Protein AF-A0A6B0XUI5-F1 (afdb_monomer)

Mean predicted aligned error: 8.67 Å

Structure (mmCIF, N/CA/C/O backbone):
data_AF-A0A6B0XUI5-F1
#
_entry.id   AF-A0A6B0XUI5-F1
#
loop_
_atom_site.group_PDB
_atom_site.id
_atom_site.type_symbol
_atom_site.label_atom_id
_atom_site.label_alt_id
_atom_site.label_comp_id
_atom_site.label_asym_id
_atom_site.label_entity_id
_atom_site.label_seq_id
_atom_site.pdbx_PDB_ins_code
_atom_site.Cartn_x
_atom_site.Cartn_y
_atom_site.Cartn_z
_atom_site.occupancy
_atom_site.B_iso_or_equiv
_atom_site.auth_seq_id
_atom_site.auth_comp_id
_atom_site.auth_asym_id
_atom_site.auth_atom_id
_atom_site.pdbx_PDB_model_num
ATOM 1 N N . MET A 1 1 ? 8.949 -24.470 -2.940 1.00 33.03 1 MET A N 1
ATOM 2 C CA . MET A 1 1 ? 9.162 -23.758 -1.661 1.00 33.03 1 MET A CA 1
ATOM 3 C C . MET A 1 1 ? 7.82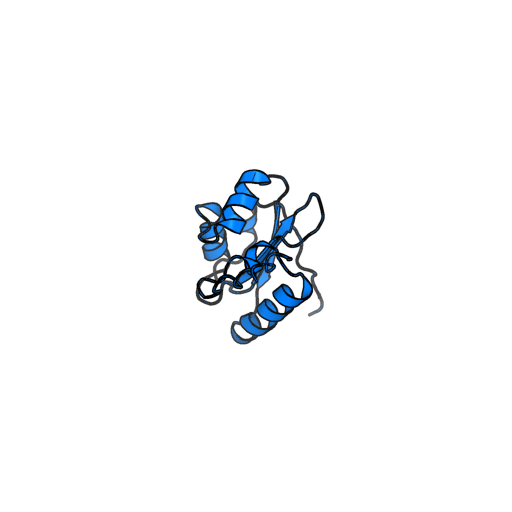5 -23.274 -1.123 1.00 33.03 1 MET A C 1
ATOM 5 O O . MET A 1 1 ? 7.120 -22.548 -1.813 1.00 33.03 1 MET A O 1
ATOM 9 N N . ASN A 1 2 ? 7.486 -23.763 0.070 1.00 36.03 2 ASN A N 1
ATOM 10 C CA . ASN A 1 2 ? 6.279 -23.485 0.844 1.00 36.03 2 ASN A CA 1
ATOM 11 C C . ASN A 1 2 ? 6.220 -22.042 1.355 1.00 36.03 2 ASN A C 1
ATOM 13 O O . ASN A 1 2 ? 7.238 -21.465 1.731 1.00 36.03 2 ASN A O 1
ATOM 17 N N . GLY A 1 3 ? 4.997 -21.523 1.461 1.00 32.19 3 GLY A N 1
ATOM 18 C CA . GLY A 1 3 ? 4.685 -20.337 2.249 1.00 32.19 3 GLY A CA 1
ATOM 19 C C . GLY A 1 3 ? 3.717 -19.407 1.540 1.00 32.19 3 GLY A C 1
ATOM 20 O O . GLY A 1 3 ? 4.130 -18.372 1.022 1.00 32.19 3 GLY A O 1
ATOM 21 N N . SER A 1 4 ? 2.422 -19.725 1.583 1.00 41.41 4 SER A N 1
ATOM 22 C CA . SER A 1 4 ? 1.379 -18.698 1.495 1.00 41.41 4 SER A CA 1
ATOM 23 C C . SER A 1 4 ? 1.533 -17.776 2.705 1.00 41.41 4 SER A C 1
ATOM 25 O O . SER A 1 4 ? 0.877 -17.946 3.728 1.00 41.41 4 SER A O 1
ATOM 27 N N . LYS A 1 5 ? 2.480 -16.839 2.624 1.00 48.62 5 LYS A N 1
ATOM 28 C CA . LYS A 1 5 ? 2.638 -15.777 3.607 1.00 48.62 5 LYS A CA 1
ATOM 29 C C . LYS A 1 5 ? 1.483 -14.822 3.368 1.00 48.62 5 LYS A C 1
ATOM 31 O O . LYS A 1 5 ? 1.506 -14.053 2.407 1.00 48.62 5 LYS A O 1
ATOM 36 N N . ASN A 1 6 ? 0.473 -14.876 4.233 1.00 54.12 6 ASN A N 1
ATOM 37 C CA . ASN A 1 6 ? -0.387 -13.715 4.396 1.00 54.12 6 ASN A CA 1
ATOM 38 C C . ASN A 1 6 ? 0.533 -12.502 4.602 1.00 54.12 6 ASN A C 1
ATOM 40 O O . ASN A 1 6 ? 1.486 -12.595 5.387 1.00 54.12 6 ASN A O 1
ATOM 44 N N . PRO A 1 7 ? 0.335 -11.413 3.848 1.00 69.56 7 PRO A N 1
ATOM 45 C CA . PRO A 1 7 ? 1.225 -10.270 3.924 1.00 69.56 7 PRO A CA 1
ATOM 46 C C . PRO A 1 7 ? 1.177 -9.723 5.357 1.00 69.56 7 PRO A C 1
ATOM 48 O O . PRO A 1 7 ? 0.113 -9.390 5.875 1.00 69.56 7 PRO A O 1
ATOM 51 N N . LYS A 1 8 ? 2.331 -9.722 6.035 1.00 86.88 8 LYS A N 1
ATOM 52 C CA . LYS A 1 8 ? 2.439 -9.318 7.440 1.00 86.88 8 LYS A CA 1
ATOM 53 C C . LYS A 1 8 ? 2.174 -7.817 7.547 1.00 86.88 8 LYS A C 1
ATOM 55 O O . LYS A 1 8 ? 2.899 -7.033 6.936 1.00 86.88 8 LYS A O 1
ATOM 60 N N . LEU A 1 9 ? 1.161 -7.443 8.326 1.00 92.50 9 LEU A N 1
ATOM 61 C CA . LEU A 1 9 ? 0.908 -6.052 8.695 1.00 92.50 9 LEU A CA 1
ATOM 62 C C . LEU A 1 9 ? 2.044 -5.536 9.583 1.00 92.50 9 LEU A C 1
ATOM 64 O O . LEU A 1 9 ? 2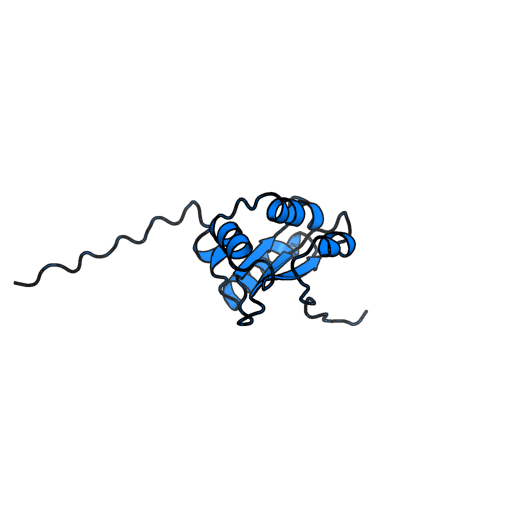.572 -6.260 10.433 1.00 92.50 9 LEU A O 1
ATOM 68 N N . MET A 1 10 ? 2.451 -4.297 9.345 1.00 94.06 10 MET A N 1
ATOM 69 C CA . MET A 1 10 ? 3.512 -3.613 10.076 1.00 94.06 10 MET A CA 1
ATOM 70 C C . MET A 1 10 ? 3.122 -2.153 10.282 1.00 94.06 10 MET A C 1
ATOM 72 O O . MET A 1 10 ? 2.539 -1.582 9.364 1.00 94.06 10 MET A O 1
ATOM 76 N N . PRO A 1 11 ? 3.513 -1.516 11.395 1.00 94.94 11 PRO A N 1
ATOM 77 C CA . PRO A 1 11 ? 3.269 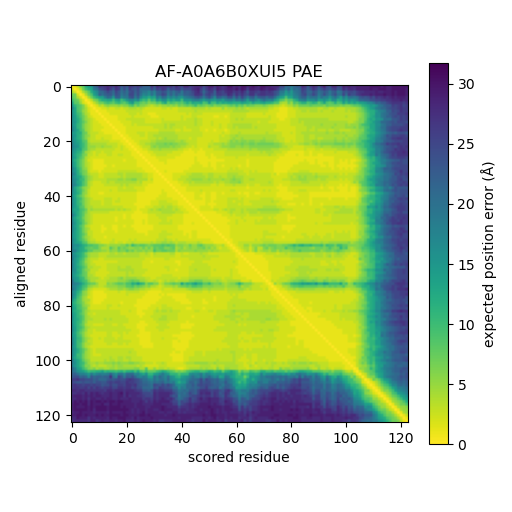-0.093 11.588 1.00 94.94 11 PRO A CA 1
ATOM 78 C C . PRO A 1 11 ? 3.841 0.742 10.445 1.00 94.94 11 PRO A C 1
ATOM 80 O O . PRO A 1 11 ? 4.985 0.520 10.023 1.00 94.94 11 PRO A O 1
ATOM 83 N N . TRP A 1 12 ? 3.065 1.716 9.970 1.00 94.50 12 TRP A N 1
ATOM 84 C CA . TRP A 1 12 ? 3.531 2.709 9.012 1.00 94.50 12 TRP A CA 1
ATOM 85 C C . TRP A 1 12 ? 4.620 3.575 9.652 1.00 94.50 12 TRP A C 1
ATOM 87 O O . TRP A 1 12 ? 4.360 4.522 10.383 1.00 94.50 12 TRP A O 1
ATOM 97 N N . SER A 1 13 ? 5.875 3.195 9.417 1.00 93.50 13 SER A N 1
ATOM 98 C CA . SER A 1 13 ? 7.057 3.796 10.034 1.00 93.50 13 SER A CA 1
ATOM 99 C C . SER A 1 13 ? 8.244 3.765 9.072 1.00 93.50 13 SER A C 1
ATOM 101 O O . SER A 1 13 ? 8.274 2.957 8.144 1.00 93.50 13 SER A O 1
ATOM 103 N N . ALA A 1 14 ? 9.275 4.575 9.319 1.00 91.88 14 ALA A N 1
ATOM 104 C CA . ALA A 1 14 ? 10.478 4.586 8.480 1.00 91.88 14 ALA A CA 1
ATOM 105 C C . ALA A 1 14 ? 11.160 3.202 8.374 1.00 91.88 14 ALA A C 1
ATOM 107 O O . ALA A 1 14 ? 11.725 2.858 7.335 1.00 91.88 14 ALA A O 1
ATOM 108 N N . ARG A 1 15 ? 11.023 2.351 9.402 1.00 92.19 15 ARG A N 1
ATOM 109 C CA . ARG A 1 15 ? 11.559 0.976 9.424 1.00 92.19 15 ARG A CA 1
ATOM 110 C C . ARG A 1 15 ? 10.988 0.077 8.324 1.00 92.19 15 ARG A C 1
ATOM 112 O O . ARG A 1 15 ? 11.567 -0.966 8.024 1.00 92.19 15 ARG A O 1
ATOM 119 N N . ILE A 1 16 ? 9.858 0.436 7.710 1.00 91.88 16 ILE A N 1
ATOM 120 C CA . ILE A 1 16 ? 9.282 -0.366 6.624 1.00 91.88 16 ILE A CA 1
ATOM 121 C C . ILE A 1 16 ? 10.191 -0.375 5.387 1.00 91.88 16 ILE A C 1
ATOM 123 O O . ILE A 1 16 ? 10.237 -1.381 4.681 1.00 91.88 16 ILE A O 1
ATOM 127 N N . PHE A 1 17 ? 10.968 0.690 5.153 1.00 92.75 17 PHE A N 1
ATOM 128 C CA . PHE A 1 17 ? 11.837 0.811 3.977 1.00 92.75 17 PHE A CA 1
ATOM 129 C C . PHE A 1 17 ? 13.015 -0.164 3.995 1.00 92.75 17 PHE A C 1
ATOM 131 O O . PHE A 1 17 ? 13.434 -0.636 2.937 1.00 92.75 17 PHE A O 1
ATOM 138 N N . GLU A 1 18 ? 13.492 -0.523 5.186 1.00 92.25 18 GLU A N 1
ATOM 139 C CA . GLU A 1 18 ? 14.553 -1.514 5.394 1.00 92.25 18 GLU A CA 1
ATOM 140 C C . GLU A 1 18 ? 14.095 -2.933 5.028 1.00 92.25 18 GLU A C 1
ATOM 142 O O . GLU A 1 18 ? 14.905 -3.782 4.667 1.00 92.25 18 GLU A O 1
ATOM 147 N N . ARG A 1 19 ? 12.782 -3.195 5.084 1.00 90.31 19 ARG A N 1
ATOM 148 C CA . ARG A 1 19 ? 12.199 -4.522 4.831 1.00 90.31 19 ARG A CA 1
ATOM 149 C C . ARG A 1 19 ? 11.829 -4.767 3.376 1.00 90.31 19 ARG A C 1
ATOM 151 O O . ARG A 1 19 ? 11.554 -5.908 3.011 1.00 90.31 19 ARG A O 1
ATOM 158 N N . ILE A 1 20 ? 11.776 -3.715 2.566 1.00 90.81 20 ILE A N 1
ATOM 159 C CA . ILE A 1 20 ? 11.404 -3.806 1.155 1.00 90.81 20 ILE A CA 1
ATOM 160 C C . ILE A 1 20 ? 12.678 -3.994 0.335 1.00 90.81 20 ILE A C 1
ATOM 162 O O . ILE A 1 20 ? 13.554 -3.123 0.402 1.00 90.81 20 ILE A O 1
ATOM 166 N N . PRO A 1 21 ? 12.796 -5.068 -0.462 1.00 90.50 21 PRO A N 1
ATOM 167 C CA . PRO A 1 21 ? 13.923 -5.218 -1.371 1.00 90.50 21 PRO A CA 1
ATOM 168 C C . PRO A 1 21 ? 13.993 -4.033 -2.352 1.00 90.50 21 PRO A C 1
ATOM 170 O O . PRO A 1 21 ? 12.958 -3.586 -2.851 1.00 90.50 21 PRO A O 1
ATOM 173 N N . PRO A 1 22 ? 15.190 -3.485 -2.627 1.00 87.75 22 PRO A N 1
ATOM 174 C CA . PRO A 1 22 ? 15.344 -2.184 -3.286 1.00 87.75 22 PRO A CA 1
ATOM 175 C C . PRO A 1 22 ? 14.755 -2.115 -4.701 1.00 87.75 22 PRO A C 1
ATOM 177 O O . PRO A 1 22 ? 14.327 -1.040 -5.110 1.00 87.75 22 PRO A O 1
ATOM 180 N N . ASN A 1 23 ? 14.689 -3.244 -5.412 1.00 93.44 23 ASN A N 1
ATOM 181 C CA . ASN A 1 23 ? 14.255 -3.317 -6.811 1.00 93.44 23 ASN A CA 1
ATOM 182 C C . ASN A 1 23 ? 12.919 -4.053 -6.997 1.00 93.44 23 ASN A C 1
ATOM 184 O O . ASN A 1 23 ? 12.503 -4.298 -8.128 1.00 93.44 23 ASN A O 1
ATOM 188 N N . ASP A 1 24 ? 12.247 -4.423 -5.906 1.00 94.38 24 ASP A N 1
ATOM 189 C CA . ASP A 1 24 ? 11.015 -5.198 -5.998 1.00 94.38 24 ASP A CA 1
ATOM 190 C C . ASP A 1 24 ? 9.841 -4.328 -6.434 1.00 94.38 24 ASP A C 1
ATOM 192 O O . ASP A 1 24 ? 9.603 -3.243 -5.906 1.00 94.38 24 ASP A O 1
ATOM 196 N N . VAL A 1 25 ? 9.058 -4.862 -7.362 1.00 97.19 25 VAL A N 1
ATOM 197 C CA . VAL A 1 25 ? 7.772 -4.325 -7.813 1.00 97.19 25 VAL A CA 1
ATOM 198 C C . VAL A 1 25 ? 6.638 -5.154 -7.224 1.00 97.19 25 VAL A C 1
ATOM 200 O O . VAL A 1 25 ? 6.815 -6.325 -6.871 1.00 97.19 25 VAL A O 1
ATOM 203 N N . GLY A 1 26 ? 5.445 -4.574 -7.113 1.00 96.75 26 GLY A N 1
ATOM 204 C CA . GLY A 1 26 ? 4.326 -5.310 -6.542 1.00 96.75 26 GLY A CA 1
ATOM 205 C C . GLY A 1 26 ? 3.148 -4.463 -6.096 1.00 96.75 26 GLY A C 1
ATOM 206 O O . GLY A 1 26 ? 2.797 -3.456 -6.712 1.00 96.75 26 GLY A O 1
ATOM 207 N N . LEU A 1 27 ? 2.511 -4.923 -5.023 1.00 97.12 27 LEU A N 1
ATOM 208 C CA . LEU A 1 27 ? 1.346 -4.297 -4.409 1.00 97.12 27 LEU A CA 1
ATOM 209 C C . LEU A 1 27 ? 1.644 -3.885 -2.977 1.00 97.12 27 LEU A C 1
ATOM 211 O O . LEU A 1 27 ? 2.456 -4.506 -2.296 1.00 97.12 27 LEU A O 1
ATOM 215 N N . TYR A 1 28 ? 0.923 -2.878 -2.510 1.00 97.00 28 TYR A N 1
ATOM 216 C CA . TYR A 1 28 ? 0.914 -2.460 -1.118 1.00 97.00 28 TYR A CA 1
ATOM 217 C C . TYR A 1 28 ? -0.507 -2.119 -0.689 1.00 97.00 28 TYR A C 1
ATOM 219 O O . TYR A 1 28 ? -1.354 -1.765 -1.513 1.00 97.00 28 TYR A O 1
ATOM 227 N N . ALA A 1 29 ? -0.771 -2.247 0.605 1.00 96.94 29 ALA A N 1
ATOM 228 C CA . ALA A 1 29 ? -2.054 -1.903 1.186 1.00 96.94 29 ALA A CA 1
ATOM 229 C C . ALA A 1 29 ? -1.874 -1.257 2.556 1.00 96.94 29 ALA A C 1
ATOM 231 O O . ALA A 1 29 ? -1.118 -1.769 3.383 1.00 96.94 29 ALA A O 1
ATOM 232 N N . PHE A 1 30 ? -2.596 -0.161 2.773 1.00 96.50 30 PHE A N 1
ATOM 233 C CA . PHE A 1 30 ? -2.712 0.524 4.054 1.00 96.50 30 PHE A CA 1
ATOM 234 C C . PHE A 1 30 ? -3.960 0.039 4.781 1.00 96.50 30 PHE A C 1
ATOM 236 O O . PHE A 1 30 ? -5.008 -0.174 4.162 1.00 96.50 30 PHE A O 1
ATOM 243 N N . TRP A 1 31 ? -3.842 -0.117 6.090 1.00 96.12 31 TRP A N 1
ATOM 244 C CA . TRP A 1 31 ? -4.860 -0.664 6.970 1.00 96.12 31 TRP A CA 1
ATOM 245 C C . TRP A 1 31 ? -5.015 0.216 8.201 1.00 96.12 31 TRP A C 1
ATOM 247 O O . TRP A 1 31 ? -4.036 0.729 8.734 1.00 96.12 31 TRP A O 1
ATOM 257 N N . SER A 1 32 ? -6.249 0.358 8.666 1.00 94.81 32 SER A N 1
ATOM 258 C CA . SER A 1 32 ? -6.538 0.902 9.984 1.00 94.81 32 SER A CA 1
ATOM 259 C C . SER A 1 32 ? -6.288 -0.181 11.022 1.00 94.81 32 SER A C 1
ATOM 261 O O . SER A 1 32 ? -6.935 -1.229 10.986 1.00 94.81 32 SER A O 1
ATOM 263 N N . ARG A 1 33 ? -5.399 0.077 11.977 1.00 92.94 33 ARG A N 1
ATOM 264 C CA . ARG A 1 33 ? -5.210 -0.796 13.135 1.00 92.94 33 ARG A CA 1
ATOM 265 C C . ARG A 1 33 ? -6.426 -0.762 14.057 1.00 92.94 33 ARG A C 1
ATOM 267 O O . ARG A 1 33 ? -6.846 -1.807 14.539 1.00 92.94 33 ARG A O 1
ATOM 274 N N . ALA A 1 34 ? -7.029 0.415 14.231 1.00 90.56 34 ALA A N 1
ATOM 275 C CA . ALA A 1 34 ? -8.169 0.623 15.121 1.00 90.56 34 ALA A CA 1
ATOM 276 C C . ALA A 1 34 ? -9.390 -0.250 14.777 1.00 90.56 34 ALA A C 1
ATOM 278 O O . ALA A 1 34 ? -10.075 -0.728 15.676 1.00 90.56 34 ALA A O 1
ATOM 279 N N . ASN A 1 35 ? -9.679 -0.466 13.488 1.00 91.06 35 ASN A N 1
ATOM 280 C CA . ASN A 1 35 ? -10.868 -1.217 13.062 1.00 91.06 35 ASN A CA 1
ATOM 281 C C . ASN A 1 35 ? -10.588 -2.366 12.077 1.00 91.06 35 ASN A C 1
ATOM 283 O O . ASN A 1 35 ? -11.526 -3.002 11.596 1.00 91.06 35 ASN A O 1
ATOM 287 N N . GLY A 1 36 ? -9.320 -2.628 11.751 1.00 91.81 36 GLY A N 1
ATOM 288 C CA . GLY A 1 36 ? -8.909 -3.717 10.866 1.00 91.81 36 GLY A CA 1
ATOM 289 C C . GLY A 1 36 ? -9.341 -3.563 9.403 1.00 91.81 36 GLY A C 1
ATOM 290 O O . GLY A 1 36 ? -9.297 -4.543 8.658 1.00 91.81 36 GLY A O 1
ATOM 291 N N . LYS A 1 37 ? -9.783 -2.378 8.959 1.00 93.38 37 LYS A N 1
ATOM 292 C CA . LYS A 1 37 ? -10.223 -2.153 7.572 1.00 93.38 37 LYS A CA 1
ATOM 293 C C . LYS A 1 37 ? -9.076 -1.729 6.665 1.00 93.38 37 LYS A C 1
ATOM 295 O O . LYS A 1 37 ? -8.206 -0.950 7.051 1.00 93.38 37 LYS A O 1
ATOM 300 N N . CYS A 1 38 ? -9.116 -2.191 5.416 1.00 94.88 38 CYS A N 1
ATOM 301 C CA . CYS A 1 38 ? -8.206 -1.716 4.381 1.00 94.88 38 CYS A CA 1
ATOM 302 C C . CYS A 1 38 ? -8.613 -0.302 3.949 1.00 94.88 38 CYS A C 1
ATOM 304 O O . CYS A 1 38 ? -9.746 -0.071 3.532 1.00 94.88 38 CYS A O 1
ATOM 306 N N . VAL A 1 39 ? -7.674 0.633 4.030 1.00 95.25 39 VAL A N 1
ATOM 307 C CA . VAL A 1 39 ? -7.868 2.047 3.691 1.00 95.25 39 VAL A CA 1
ATOM 308 C C . VAL A 1 39 ? -7.556 2.292 2.220 1.00 95.25 39 VAL A C 1
ATOM 310 O O . VAL A 1 39 ? -8.296 2.992 1.530 1.00 95.25 39 VAL A O 1
ATOM 313 N N . TYR A 1 40 ? -6.466 1.699 1.730 1.00 96.56 40 TYR A N 1
ATOM 314 C CA . TYR A 1 40 ? -5.973 1.892 0.371 1.00 96.56 40 TYR A CA 1
ATOM 315 C C . TYR A 1 40 ? -5.222 0.660 -0.120 1.00 96.56 40 TYR A C 1
ATOM 317 O O . TYR A 1 40 ? -4.461 0.060 0.632 1.00 96.56 40 TYR A O 1
ATOM 325 N N . VAL A 1 41 ? -5.376 0.338 -1.400 1.00 96.81 41 VAL A N 1
ATOM 326 C CA . VAL A 1 41 ? -4.549 -0.613 -2.144 1.00 96.81 41 VAL A CA 1
ATOM 327 C C . VAL A 1 41 ? -3.909 0.129 -3.306 1.00 96.81 41 VAL A C 1
ATOM 329 O O . VAL A 1 41 ? -4.604 0.760 -4.101 1.00 96.81 41 VAL A O 1
ATOM 332 N N . GLY A 1 42 ? -2.594 0.018 -3.439 1.00 96.00 42 GLY A N 1
ATOM 333 C CA . GLY A 1 42 ? -1.858 0.572 -4.565 1.00 96.00 42 GLY A CA 1
ATOM 334 C C . GLY A 1 42 ? -0.923 -0.446 -5.200 1.00 96.00 42 GLY A C 1
ATOM 335 O O . GLY A 1 42 ? -0.672 -1.532 -4.667 1.00 96.00 42 GLY A O 1
ATOM 336 N N . LYS A 1 43 ? -0.391 -0.065 -6.358 1.00 96.06 43 LYS A N 1
ATOM 337 C CA . LYS A 1 43 ? 0.638 -0.812 -7.076 1.00 96.06 43 LYS A CA 1
ATOM 338 C C . LYS A 1 43 ? 1.882 0.030 -7.311 1.00 96.06 43 LYS A C 1
ATOM 340 O O . LYS A 1 43 ? 1.808 1.254 -7.412 1.00 96.06 43 LYS A O 1
ATOM 345 N N . ALA A 1 44 ? 3.000 -0.666 -7.444 1.00 96.19 44 ALA A N 1
ATOM 346 C CA . ALA A 1 44 ? 4.271 -0.144 -7.915 1.00 96.19 44 ALA A CA 1
ATOM 347 C C . ALA A 1 44 ? 4.739 -1.078 -9.041 1.00 96.19 44 ALA A C 1
ATOM 349 O O . ALA A 1 44 ? 5.322 -2.124 -8.765 1.00 96.19 44 ALA A O 1
ATOM 350 N N . ALA A 1 45 ? 4.350 -0.781 -10.285 1.00 94.75 45 ALA A N 1
ATOM 351 C CA . ALA A 1 45 ? 4.651 -1.616 -11.462 1.00 94.75 45 ALA A CA 1
ATOM 352 C C . ALA A 1 45 ? 5.689 -0.964 -12.390 1.00 94.75 45 ALA A C 1
ATOM 354 O O . ALA A 1 45 ? 6.399 -1.632 -13.127 1.00 94.75 45 ALA A O 1
ATOM 355 N N . ASP A 1 46 ? 5.738 0.353 -12.329 1.00 94.94 46 ASP A N 1
ATOM 356 C CA . ASP A 1 46 ? 6.515 1.312 -13.101 1.00 94.94 46 ASP A CA 1
ATOM 357 C C . ASP A 1 46 ? 7.722 1.848 -12.311 1.00 94.94 46 ASP A C 1
ATOM 359 O O . ASP A 1 46 ? 8.583 2.524 -12.861 1.00 94.94 46 ASP A O 1
ATOM 363 N N . GLN A 1 47 ? 7.808 1.517 -11.020 1.00 95.69 47 GLN A N 1
ATOM 364 C CA . GLN A 1 47 ? 8.913 1.855 -10.123 1.00 95.69 47 GLN A CA 1
ATOM 365 C C . GLN A 1 47 ? 8.975 0.865 -8.944 1.00 95.69 47 GLN A C 1
ATOM 367 O O . GLN A 1 47 ? 7.973 0.191 -8.675 1.00 95.69 47 GLN A O 1
ATOM 372 N N . PRO A 1 48 ? 10.097 0.786 -8.201 1.00 96.56 48 PRO A N 1
ATOM 373 C CA . PRO A 1 48 ? 10.199 -0.078 -7.027 1.00 96.56 48 PRO A CA 1
ATOM 374 C C . PRO A 1 48 ? 9.205 0.284 -5.910 1.00 96.56 48 PRO A C 1
ATOM 376 O O . PRO A 1 48 ? 8.930 1.460 -5.652 1.00 96.56 48 PRO A O 1
ATOM 379 N N . LEU A 1 49 ? 8.728 -0.730 -5.178 1.00 96.00 49 LEU A N 1
ATOM 380 C CA . LEU A 1 49 ? 7.844 -0.611 -4.011 1.00 96.00 49 LEU A CA 1
ATOM 381 C C . LEU A 1 49 ? 8.386 0.385 -2.988 1.00 96.00 49 LEU A C 1
ATOM 383 O O . LEU A 1 49 ? 7.630 1.210 -2.479 1.00 96.00 49 LEU A O 1
ATOM 387 N N . ARG A 1 50 ? 9.696 0.335 -2.710 1.00 95.69 50 ARG A N 1
ATOM 388 C CA . ARG A 1 50 ? 10.348 1.256 -1.774 1.00 95.69 50 ARG A CA 1
ATOM 389 C C . ARG A 1 50 ? 10.160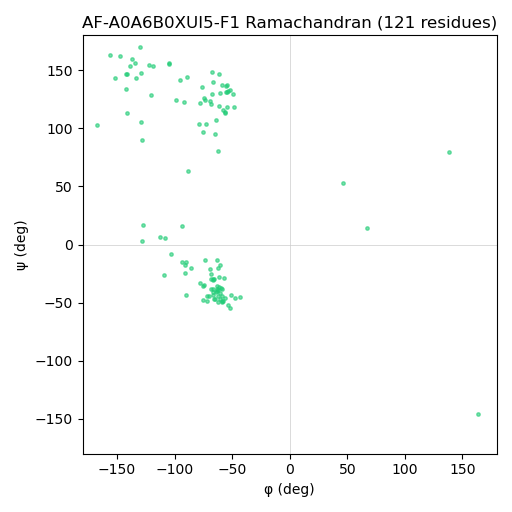 2.707 -2.217 1.00 95.69 50 ARG A C 1
ATOM 391 O O . ARG A 1 50 ? 9.702 3.513 -1.416 1.00 95.69 50 ARG A O 1
ATOM 398 N N . GLY A 1 51 ? 10.437 3.009 -3.487 1.00 95.25 51 GLY A N 1
ATOM 399 C CA . GLY A 1 51 ? 10.279 4.354 -4.045 1.00 95.25 51 GLY A CA 1
ATOM 400 C C . GLY A 1 51 ? 8.826 4.829 -4.004 1.00 95.25 51 GLY A C 1
ATOM 401 O O . GLY A 1 51 ? 8.541 5.933 -3.540 1.00 95.25 51 GLY A O 1
ATOM 402 N N . ARG A 1 52 ? 7.880 3.961 -4.382 1.00 96.00 52 ARG A N 1
ATOM 403 C CA . 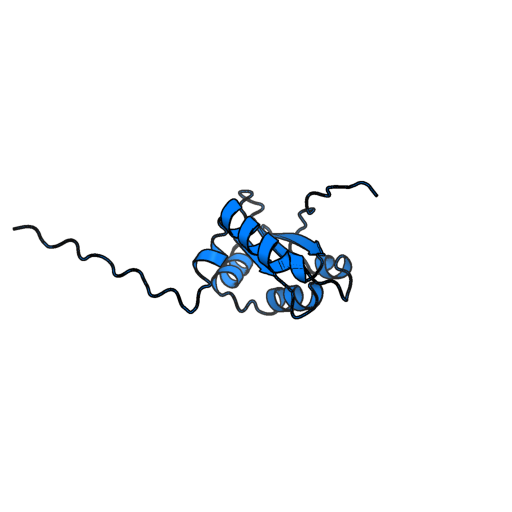ARG A 1 52 ? 6.445 4.282 -4.331 1.00 96.00 52 ARG A CA 1
ATOM 404 C C . ARG A 1 52 ? 5.945 4.548 -2.909 1.00 96.00 52 ARG A C 1
ATOM 406 O O . ARG A 1 52 ? 5.123 5.435 -2.699 1.00 96.00 52 ARG A O 1
ATOM 413 N N . LEU A 1 53 ? 6.431 3.801 -1.922 1.00 94.88 53 LEU A N 1
ATOM 414 C CA . LEU A 1 53 ? 6.061 4.006 -0.522 1.00 94.88 53 LEU A CA 1
ATOM 415 C C . LEU A 1 53 ? 6.739 5.240 0.081 1.00 94.88 53 LEU A C 1
ATOM 417 O O . LEU A 1 53 ? 6.095 5.968 0.830 1.00 94.88 53 LEU A O 1
ATOM 421 N N . GLN A 1 54 ? 7.982 5.540 -0.297 1.00 94.88 54 GLN A N 1
ATOM 422 C CA . GLN A 1 54 ? 8.646 6.792 0.080 1.00 94.88 54 GLN A CA 1
ATOM 423 C C . GLN A 1 54 ? 7.903 8.020 -0.461 1.00 94.88 54 GLN A C 1
ATOM 425 O O . GLN A 1 54 ? 7.787 9.016 0.249 1.00 94.88 54 GLN A O 1
ATOM 430 N N . GLN A 1 55 ? 7.329 7.942 -1.667 1.00 93.94 55 GLN A N 1
ATOM 431 C CA . GLN A 1 55 ? 6.441 8.995 -2.180 1.00 93.94 55 GLN A CA 1
ATOM 432 C C . GLN A 1 55 ? 5.252 9.217 -1.240 1.00 93.94 55 GLN A C 1
ATOM 434 O O . GLN A 1 55 ? 5.011 10.346 -0.835 1.00 93.94 55 GLN A O 1
ATOM 439 N N . HIS A 1 56 ? 4.560 8.157 -0.810 1.00 93.31 56 HIS A N 1
ATOM 440 C CA . HIS A 1 56 ? 3.457 8.295 0.149 1.00 93.31 56 HIS A CA 1
ATOM 441 C C . HIS A 1 56 ? 3.893 8.844 1.512 1.00 93.31 56 HIS A C 1
ATOM 443 O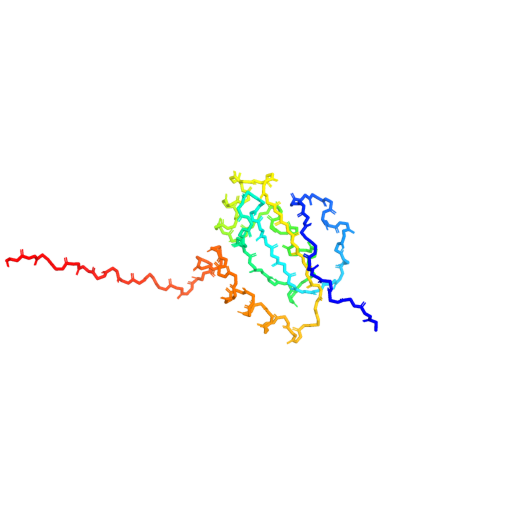 O . HIS A 1 56 ? 3.133 9.598 2.116 1.00 93.31 56 HIS A O 1
ATOM 449 N N . TRP A 1 57 ? 5.093 8.485 1.976 1.00 92.50 57 TRP A N 1
ATOM 450 C CA . TRP A 1 57 ? 5.669 8.976 3.230 1.00 92.50 57 TRP A CA 1
ATOM 451 C C . TRP A 1 57 ? 5.953 10.474 3.186 1.00 92.50 57 TRP A C 1
ATOM 453 O O . TRP A 1 57 ? 5.577 11.197 4.101 1.00 92.50 57 TRP A O 1
ATOM 463 N N . ASN A 1 58 ? 6.576 10.943 2.105 1.00 89.69 58 ASN A N 1
ATOM 464 C CA . ASN A 1 58 ? 6.928 12.351 1.954 1.00 89.69 58 ASN A CA 1
ATOM 465 C C . ASN A 1 58 ? 5.700 13.201 1.610 1.00 89.69 58 ASN A C 1
ATOM 467 O O . ASN A 1 58 ? 5.481 14.256 2.202 1.00 89.69 58 ASN A O 1
ATOM 471 N N . ARG A 1 59 ? 4.905 12.757 0.629 1.00 85.88 59 ARG A N 1
ATOM 472 C CA . ARG A 1 59 ? 3.686 13.429 0.172 1.00 85.88 59 ARG A CA 1
ATOM 473 C C . ARG A 1 59 ? 2.869 12.507 -0.733 1.00 85.88 59 ARG A C 1
ATOM 475 O O . ARG A 1 59 ? 3.156 12.357 -1.914 1.00 85.88 59 ARG A O 1
ATOM 482 N N . SER A 1 60 ? 1.799 11.930 -0.194 1.00 86.56 60 SER A N 1
ATOM 483 C CA . SER A 1 60 ? 0.860 11.133 -0.990 1.00 86.56 60 SER A CA 1
ATOM 484 C C . SER A 1 60 ? 0.056 12.001 -1.971 1.00 86.56 60 SER A C 1
ATOM 486 O O . SER A 1 60 ? -0.681 12.890 -1.543 1.00 86.56 60 SER A O 1
ATOM 488 N N . ASP A 1 61 ? 0.121 11.671 -3.266 1.00 86.00 61 ASP A N 1
ATOM 489 C CA . ASP A 1 61 ? -0.715 12.274 -4.324 1.00 86.00 61 ASP A CA 1
ATOM 490 C C . ASP A 1 61 ? -2.193 11.866 -4.215 1.00 86.00 61 ASP A C 1
ATOM 492 O O . ASP A 1 61 ? -3.089 12.531 -4.731 1.00 86.00 61 ASP A O 1
ATOM 496 N N . ASN A 1 62 ? -2.475 10.757 -3.525 1.00 88.69 62 ASN A N 1
ATOM 497 C CA . ASN A 1 62 ? -3.835 10.402 -3.149 1.00 88.69 62 ASN A CA 1
ATOM 498 C C . ASN A 1 62 ? -4.232 11.233 -1.923 1.00 88.69 62 ASN A C 1
ATOM 500 O O . ASN A 1 62 ? -3.790 10.937 -0.809 1.00 88.69 62 ASN A O 1
ATOM 504 N N . GLU A 1 63 ? -5.051 12.263 -2.144 1.00 90.00 63 GLU A N 1
ATOM 505 C CA . GLU A 1 63 ? -5.511 13.180 -1.099 1.00 90.00 63 GLU A CA 1
ATOM 506 C C . GLU A 1 63 ? -6.256 12.462 0.028 1.00 90.00 63 GLU A C 1
ATOM 508 O O . GLU A 1 63 ? -5.966 12.709 1.195 1.00 90.00 63 GLU A O 1
ATOM 513 N N . THR A 1 64 ? -7.159 11.532 -0.298 1.00 90.50 64 THR A N 1
ATOM 514 C CA . THR A 1 64 ? -7.906 10.774 0.713 1.00 90.50 64 THR A CA 1
ATOM 515 C C . THR A 1 64 ? -6.963 9.974 1.604 1.00 90.50 64 THR A C 1
ATOM 517 O O . THR A 1 64 ? -7.072 10.052 2.823 1.00 90.50 64 THR A O 1
ATOM 520 N N . L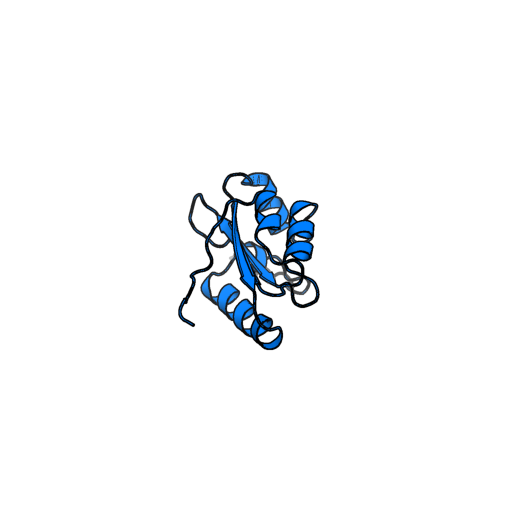EU A 1 65 ? -5.995 9.262 1.020 1.00 92.44 65 LEU A N 1
ATOM 521 C CA . LEU A 1 65 ? -4.982 8.534 1.787 1.00 92.44 65 LEU A CA 1
ATOM 522 C C . LEU A 1 65 ? -4.102 9.484 2.611 1.00 92.44 65 LEU A C 1
ATOM 524 O O . LEU A 1 65 ? -3.793 9.179 3.758 1.00 92.44 65 LEU A O 1
ATOM 528 N N . ARG A 1 66 ? -3.715 10.636 2.049 1.00 92.31 66 ARG A N 1
ATOM 529 C CA . ARG A 1 66 ? -2.910 11.650 2.744 1.00 92.31 66 ARG A CA 1
ATOM 530 C C . ARG A 1 66 ? -3.618 12.151 4.002 1.00 92.31 66 ARG A C 1
ATOM 532 O O . ARG A 1 66 ? -3.001 12.189 5.060 1.00 92.31 66 ARG A O 1
ATOM 539 N N . LEU A 1 67 ? -4.900 12.504 3.887 1.00 91.06 67 LEU A N 1
ATOM 540 C CA . LEU A 1 67 ? -5.729 12.931 5.018 1.00 91.06 67 LEU A CA 1
ATOM 541 C C . LEU A 1 67 ? -5.876 11.811 6.051 1.00 91.06 67 LEU A C 1
ATOM 543 O O . LEU A 1 67 ? -5.796 12.071 7.246 1.00 91.06 67 LEU A O 1
ATOM 547 N N . TRP A 1 68 ? -6.022 10.567 5.593 1.00 90.38 68 TRP A N 1
ATOM 548 C CA . TRP A 1 68 ? -6.117 9.402 6.468 1.00 90.38 68 TRP A CA 1
ATOM 549 C C . TRP A 1 68 ? -4.840 9.198 7.295 1.00 90.38 68 TRP A C 1
ATOM 551 O O . TRP A 1 68 ? -4.904 9.078 8.514 1.00 90.38 68 TRP A O 1
ATOM 561 N N . ILE A 1 69 ? -3.670 9.219 6.648 1.00 91.25 69 ILE A N 1
ATOM 562 C CA . ILE A 1 69 ? -2.372 9.090 7.328 1.00 91.25 69 ILE A CA 1
ATOM 563 C C . ILE A 1 69 ? -2.144 10.260 8.293 1.00 91.25 69 ILE A C 1
ATOM 565 O O . ILE A 1 69 ? -1.648 10.046 9.392 1.00 91.25 69 ILE A O 1
ATOM 569 N N . ALA A 1 70 ? -2.521 11.484 7.915 1.00 90.69 70 ALA A N 1
ATOM 570 C CA . ALA A 1 70 ? -2.374 12.650 8.784 1.00 90.69 70 ALA A CA 1
ATOM 571 C C . ALA A 1 70 ? -3.272 12.579 10.032 1.00 90.69 70 ALA A C 1
ATOM 573 O O . ALA A 1 70 ? -2.846 12.981 11.108 1.00 90.69 70 ALA A O 1
ATOM 574 N N . ALA A 1 71 ? -4.497 12.065 9.8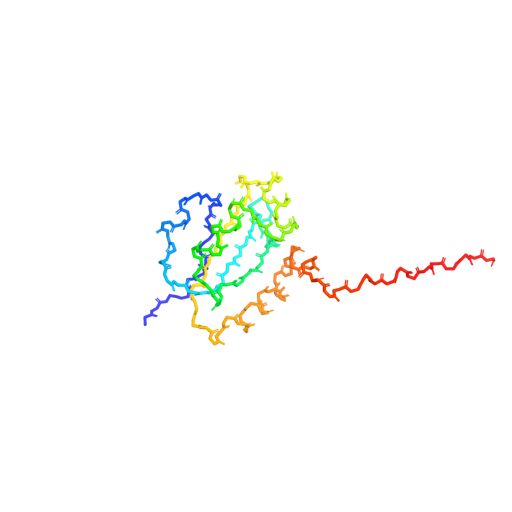94 1.00 90.06 71 ALA A N 1
ATOM 575 C CA . ALA A 1 71 ? -5.452 11.974 10.996 1.00 90.06 71 ALA A CA 1
ATOM 576 C C . ALA A 1 71 ? -5.166 10.808 11.957 1.00 90.06 71 ALA A C 1
ATOM 578 O O . ALA A 1 71 ? -5.424 10.929 13.149 1.00 90.06 71 ALA A O 1
ATOM 579 N N . PHE A 1 72 ? -4.647 9.687 11.447 1.00 89.06 72 PHE A N 1
ATOM 580 C CA . PHE A 1 72 ? -4.569 8.425 12.192 1.00 89.06 72 PHE A CA 1
ATOM 581 C C . PHE A 1 72 ? -3.165 7.816 12.223 1.00 89.06 72 PHE A C 1
ATOM 583 O O . PHE A 1 72 ? -3.047 6.625 12.474 1.00 89.06 72 PHE A O 1
ATOM 590 N N . GLY A 1 73 ? -2.109 8.576 11.917 1.00 83.19 73 GLY A N 1
ATOM 591 C CA . GLY A 1 73 ? -0.781 8.053 11.561 1.00 83.19 73 GLY A CA 1
ATOM 592 C C . GLY A 1 73 ? -0.253 6.895 12.416 1.00 83.19 73 GLY A C 1
ATOM 593 O O . GLY A 1 73 ? 0.218 5.903 11.861 1.00 83.19 73 GLY A O 1
ATOM 594 N N . GLU A 1 74 ? -0.380 6.973 13.743 1.00 88.44 74 GLU A N 1
ATOM 595 C CA . GLU A 1 74 ? 0.067 5.909 14.655 1.00 88.44 74 GLU A CA 1
ATOM 596 C C . GLU A 1 74 ? -0.744 4.611 14.516 1.00 88.44 74 GLU A C 1
ATOM 598 O O . GLU A 1 74 ? -0.185 3.525 14.673 1.00 88.44 74 GLU A O 1
ATOM 603 N N . ASP A 1 75 ? -2.016 4.706 14.133 1.00 93.19 75 ASP A N 1
ATOM 604 C CA . ASP A 1 75 ? -2.971 3.615 13.906 1.00 93.19 75 ASP A CA 1
ATOM 605 C C . ASP A 1 75 ? -3.028 3.144 12.447 1.00 93.19 75 ASP A C 1
ATOM 607 O O . ASP A 1 75 ? -3.965 2.449 12.043 1.00 93.19 75 ASP A O 1
ATOM 611 N N . VAL A 1 76 ? -2.032 3.498 11.636 1.00 94.56 76 VAL A N 1
ATOM 612 C CA . VAL A 1 76 ? -1.904 2.995 10.268 1.00 94.56 76 VAL A CA 1
ATOM 613 C C . VAL A 1 76 ? -0.906 1.844 10.233 1.00 94.56 76 VAL A C 1
ATOM 615 O O . VAL A 1 76 ? 0.264 1.990 10.587 1.00 94.56 76 VAL A O 1
ATOM 618 N N . ASP A 1 77 ? -1.359 0.702 9.729 1.00 96.19 77 ASP A N 1
ATOM 619 C CA . ASP A 1 77 ? -0.501 -0.411 9.345 1.00 96.19 77 ASP A CA 1
ATOM 620 C C . ASP A 1 77 ? -0.368 -0.495 7.822 1.00 96.19 77 ASP A C 1
ATOM 622 O O . ASP A 1 77 ? -1.231 -0.067 7.055 1.00 96.19 77 ASP A O 1
ATOM 626 N N . ILE A 1 78 ? 0.728 -1.090 7.369 1.00 96.19 78 ILE A N 1
ATOM 627 C CA . ILE A 1 78 ? 1.006 -1.373 5.973 1.00 96.19 78 ILE A CA 1
ATOM 628 C C . ILE A 1 78 ? 1.412 -2.830 5.788 1.00 96.19 78 ILE A C 1
ATOM 630 O O . ILE A 1 78 ? 2.094 -3.433 6.617 1.00 96.19 78 ILE A O 1
ATOM 634 N N . CYS A 1 79 ? 1.050 -3.383 4.640 1.00 95.44 79 CYS A N 1
ATOM 635 C CA . CYS A 1 79 ? 1.678 -4.583 4.118 1.00 95.44 79 CYS A CA 1
ATOM 636 C C . CYS A 1 79 ? 1.991 -4.421 2.632 1.00 95.44 79 CYS A C 1
ATOM 638 O O . CYS A 1 79 ? 1.345 -3.638 1.933 1.00 95.44 79 CYS A O 1
ATOM 640 N N . PHE A 1 80 ? 2.960 -5.186 2.141 1.00 95.62 80 PHE A N 1
ATOM 641 C CA . PHE A 1 80 ? 3.313 -5.224 0.728 1.00 95.62 80 PHE A CA 1
ATOM 642 C C . PHE A 1 80 ? 3.545 -6.656 0.263 1.00 95.62 80 PHE A C 1
ATOM 644 O O . PHE A 1 80 ? 3.779 -7.568 1.060 1.00 95.62 80 PHE A O 1
ATOM 651 N N . LEU A 1 81 ? 3.454 -6.844 -1.048 1.00 94.19 81 LEU A N 1
ATOM 652 C CA . LEU A 1 81 ? 3.661 -8.118 -1.707 1.00 94.19 81 LEU A CA 1
ATOM 653 C C . LEU A 1 81 ? 4.412 -7.888 -3.014 1.00 94.19 81 LEU A C 1
ATOM 655 O O . LEU A 1 81 ? 3.857 -7.311 -3.953 1.00 94.19 81 LEU A O 1
ATOM 659 N N . SER A 1 82 ? 5.647 -8.377 -3.073 1.00 94.44 82 SER A N 1
ATOM 660 C CA . SER A 1 82 ? 6.426 -8.433 -4.307 1.00 94.44 82 SER A CA 1
ATOM 661 C C . SER A 1 82 ? 5.794 -9.435 -5.267 1.00 94.44 82 SER A C 1
ATOM 663 O O . SER A 1 82 ? 5.476 -10.565 -4.884 1.00 94.44 82 SER A O 1
ATOM 665 N N . LEU A 1 83 ? 5.568 -9.023 -6.513 1.00 94.00 83 LEU A N 1
ATOM 666 C CA . LEU A 1 83 ? 4.892 -9.837 -7.521 1.00 94.00 83 LEU A CA 1
ATOM 667 C C . LEU A 1 83 ? 5.532 -9.641 -8.896 1.00 94.00 83 LEU A C 1
ATOM 669 O O . LEU A 1 83 ? 5.894 -8.519 -9.240 1.00 94.00 83 LEU A O 1
ATOM 673 N N . PRO A 1 84 ? 5.559 -10.684 -9.747 1.00 95.19 84 PRO A N 1
ATOM 674 C CA . PRO A 1 84 ? 5.866 -10.511 -11.160 1.00 95.19 84 PRO A CA 1
ATOM 675 C C . PRO A 1 84 ? 4.934 -9.480 -11.810 1.00 95.19 84 PRO A C 1
ATOM 677 O O . PRO A 1 84 ? 3.716 -9.535 -11.602 1.00 95.19 84 PRO A O 1
ATOM 680 N N . LEU A 1 85 ? 5.491 -8.600 -12.651 1.00 95.31 85 LEU A N 1
ATOM 681 C CA . LEU A 1 85 ? 4.782 -7.478 -13.288 1.00 95.31 85 LEU A CA 1
ATOM 682 C C . LEU A 1 85 ? 3.436 -7.878 -13.909 1.00 95.31 85 LEU A C 1
ATOM 684 O O . LEU A 1 85 ? 2.412 -7.247 -13.648 1.00 95.31 85 LEU A O 1
ATOM 688 N N . HIS A 1 86 ? 3.405 -8.986 -14.654 1.00 96.12 86 HIS A N 1
ATOM 689 C CA . HIS A 1 86 ? 2.202 -9.465 -15.342 1.00 96.12 86 HIS A CA 1
ATOM 690 C C . HIS A 1 86 ? 1.042 -9.835 -14.391 1.00 96.12 86 HIS A C 1
ATOM 692 O O . HIS A 1 86 ? -0.116 -9.884 -14.809 1.00 96.12 86 HIS A O 1
ATOM 698 N N . ARG A 1 87 ? 1.312 -10.089 -13.101 1.00 95.94 87 ARG A N 1
ATOM 699 C CA . ARG A 1 87 ? 0.287 -10.441 -12.099 1.00 95.94 87 ARG A CA 1
ATOM 700 C C . ARG A 1 87 ? -0.282 -9.228 -11.375 1.00 95.94 87 ARG A C 1
ATOM 702 O O . ARG A 1 87 ? -1.418 -9.308 -10.899 1.00 95.94 87 ARG A O 1
ATOM 709 N N . ILE A 1 88 ? 0.469 -8.128 -11.304 1.00 96.12 88 ILE A N 1
ATOM 710 C CA . ILE A 1 88 ? 0.127 -6.939 -10.511 1.00 96.12 88 ILE A CA 1
ATOM 711 C C . ILE A 1 88 ? -1.284 -6.418 -10.848 1.00 96.12 88 ILE A C 1
ATOM 713 O O . ILE A 1 88 ? -2.102 -6.343 -9.928 1.00 96.12 88 ILE A O 1
ATOM 717 N N . PRO A 1 89 ? -1.667 -6.168 -12.122 1.00 95.38 89 PRO A N 1
ATOM 718 C CA . PRO A 1 89 ? -2.981 -5.590 -12.431 1.00 95.38 89 PRO A CA 1
ATOM 719 C C . PRO A 1 89 ? -4.160 -6.517 -12.100 1.00 95.38 89 PRO A C 1
ATOM 721 O O . PRO A 1 89 ? -5.270 -6.067 -11.805 1.00 95.38 89 PRO A O 1
ATOM 724 N N . LYS A 1 90 ? -3.959 -7.839 -12.184 1.00 95.88 90 LYS A N 1
ATOM 725 C CA . LYS A 1 90 ? -4.994 -8.824 -11.832 1.00 95.88 90 LYS A CA 1
ATOM 726 C C . LYS A 1 90 ? -5.194 -8.871 -10.318 1.00 95.88 90 LYS A C 1
ATOM 728 O O . LYS A 1 90 ? -6.337 -8.890 -9.863 1.00 95.88 90 LYS A O 1
ATOM 733 N N . PHE A 1 91 ? -4.104 -8.878 -9.554 1.00 95.81 91 PHE A N 1
ATOM 734 C CA . PHE A 1 91 ? -4.162 -8.923 -8.096 1.00 95.81 91 PHE A CA 1
ATOM 735 C C . PHE A 1 91 ? -4.688 -7.611 -7.509 1.00 95.81 91 PHE A C 1
ATOM 737 O O . PHE A 1 91 ? -5.607 -7.665 -6.701 1.00 95.81 91 PHE A O 1
ATOM 744 N N . GLU A 1 92 ? -4.225 -6.453 -7.986 1.00 96.06 92 GLU A N 1
ATOM 745 C CA . GLU A 1 92 ? -4.726 -5.134 -7.570 1.00 96.06 92 GLU A CA 1
ATOM 746 C C . GLU A 1 92 ? -6.254 -5.056 -7.678 1.00 96.06 92 GLU A C 1
ATOM 748 O O . GLU A 1 92 ? -6.952 -4.818 -6.691 1.00 96.06 92 GLU A O 1
ATOM 753 N N . ARG A 1 93 ? -6.796 -5.351 -8.869 1.00 95.00 93 ARG A N 1
ATOM 754 C CA . ARG A 1 93 ? -8.245 -5.324 -9.110 1.00 95.00 93 ARG A CA 1
ATOM 755 C C . ARG A 1 93 ? -9.002 -6.288 -8.203 1.00 95.00 93 ARG A C 1
ATOM 757 O O . ARG A 1 93 ? -10.103 -5.964 -7.763 1.00 95.00 93 ARG A O 1
ATOM 764 N N . ARG A 1 94 ? -8.439 -7.468 -7.929 1.00 95.50 94 ARG A N 1
ATOM 765 C CA . ARG A 1 94 ? -9.045 -8.445 -7.016 1.00 95.50 94 ARG A CA 1
ATOM 766 C C . ARG A 1 94 ? -9.095 -7.907 -5.587 1.00 95.50 94 ARG A C 1
ATOM 768 O O . ARG A 1 94 ? -10.150 -7.994 -4.970 1.00 95.50 94 ARG A O 1
ATOM 775 N N . LEU A 1 95 ? -7.996 -7.345 -5.085 1.00 94.69 95 LEU A N 1
ATOM 776 C CA . LEU A 1 95 ? -7.905 -6.821 -3.721 1.00 94.69 95 LEU A CA 1
ATOM 777 C C . LEU A 1 95 ? -8.812 -5.604 -3.518 1.00 94.69 95 LEU A C 1
ATOM 779 O O . LEU A 1 95 ? -9.559 -5.567 -2.547 1.00 94.69 95 LEU A O 1
ATOM 783 N N . ILE A 1 96 ? -8.851 -4.673 -4.476 1.00 95.25 96 ILE A N 1
ATOM 784 C CA . ILE A 1 96 ? -9.766 -3.520 -4.427 1.00 95.25 96 ILE A CA 1
ATOM 785 C C . ILE A 1 96 ? -11.231 -3.980 -4.392 1.00 95.25 96 ILE A C 1
ATOM 787 O O . ILE A 1 96 ? -12.031 -3.442 -3.630 1.00 95.25 96 ILE A O 1
ATOM 791 N N . ARG A 1 97 ? -11.605 -4.992 -5.188 1.00 93.31 97 ARG A N 1
ATOM 792 C CA . ARG A 1 97 ? -12.974 -5.538 -5.174 1.00 93.31 97 ARG A CA 1
ATOM 793 C C . ARG A 1 97 ? -13.316 -6.231 -3.858 1.00 93.31 97 ARG A C 1
ATOM 795 O O . ARG A 1 97 ? -14.441 -6.081 -3.391 1.00 93.31 97 ARG A O 1
ATOM 802 N N . LEU A 1 98 ? -12.372 -6.993 -3.308 1.00 93.75 98 LEU A N 1
ATOM 803 C CA . LEU A 1 98 ? -12.566 -7.782 -2.095 1.00 93.75 98 LEU A CA 1
ATOM 804 C C . LEU A 1 98 ? -12.646 -6.898 -0.848 1.00 93.75 98 LEU A C 1
ATOM 806 O O . LEU A 1 98 ? -13.556 -7.060 -0.045 1.00 93.75 98 LEU A O 1
ATOM 810 N N . TRP A 1 99 ? -11.705 -5.969 -0.695 1.00 94.44 99 TRP A N 1
ATOM 811 C CA . TRP A 1 99 ? -11.564 -5.175 0.525 1.00 94.44 99 TRP A CA 1
ATOM 812 C C . TRP A 1 99 ? -12.295 -3.835 0.478 1.00 94.44 99 TRP A C 1
ATOM 814 O O . TRP A 1 99 ? -12.495 -3.230 1.523 1.00 94.44 99 TRP A O 1
ATOM 824 N N . ARG A 1 100 ? -12.709 -3.380 -0.714 1.00 93.50 100 ARG A N 1
ATOM 825 C CA . ARG A 1 100 ? -13.406 -2.099 -0.933 1.00 93.50 100 ARG A CA 1
ATOM 826 C C . ARG A 1 100 ? -12.761 -0.907 -0.195 1.00 93.50 100 ARG A C 1
ATOM 828 O O . ARG A 1 100 ? -13.467 -0.188 0.509 1.00 93.50 100 ARG A O 1
ATOM 835 N N . PRO A 1 101 ? -11.448 -0.679 -0.367 1.00 93.75 101 PRO A N 1
ATOM 836 C CA . PRO A 1 101 ? -10.734 0.374 0.344 1.00 93.75 101 PRO A CA 1
ATOM 837 C C . PRO A 1 101 ? -11.297 1.764 0.039 1.00 93.75 101 PRO A C 1
ATOM 839 O O . PRO A 1 101 ? -11.451 2.142 -1.128 1.00 93.75 101 PRO A O 1
ATOM 842 N N . GLU A 1 102 ? -11.569 2.531 1.092 1.00 88.88 102 GLU A N 1
ATOM 843 C CA . GLU A 1 102 ? -12.218 3.846 1.025 1.00 88.88 102 GLU A CA 1
ATOM 844 C C . GLU A 1 102 ? -11.450 4.812 0.106 1.00 88.88 102 GLU A C 1
ATOM 846 O O . GLU A 1 102 ? -12.027 5.413 -0.804 1.00 88.88 102 GLU A O 1
ATOM 851 N N . ALA A 1 103 ? -10.122 4.880 0.235 1.00 89.69 103 ALA A N 1
ATOM 852 C CA . ALA A 1 103 ? -9.293 5.811 -0.531 1.00 89.69 103 ALA A CA 1
ATOM 853 C C . ALA A 1 103 ? -9.121 5.434 -2.017 1.00 89.69 103 ALA A C 1
ATOM 855 O O . ALA A 1 103 ? -8.686 6.268 -2.811 1.00 89.69 103 ALA A O 1
ATOM 856 N N . ASN A 1 104 ? -9.483 4.216 -2.443 1.00 90.44 104 ASN A N 1
ATOM 857 C CA . ASN A 1 104 ? -9.529 3.860 -3.871 1.00 90.44 104 ASN A CA 1
ATOM 858 C C . ASN A 1 104 ? -10.857 4.239 -4.539 1.00 90.44 104 ASN A C 1
ATOM 860 O O . ASN A 1 104 ? -10.921 4.331 -5.762 1.00 90.44 104 ASN A O 1
ATOM 864 N N . ILE A 1 105 ? -11.926 4.439 -3.765 1.00 73.44 105 ILE A N 1
ATOM 865 C CA . ILE A 1 105 ? -13.252 4.810 -4.285 1.00 73.44 105 ILE A CA 1
ATOM 866 C C . ILE A 1 105 ? -13.256 6.284 -4.716 1.00 73.44 105 ILE A C 1
ATOM 868 O O . ILE A 1 105 ? -13.905 6.634 -5.710 1.00 73.44 105 ILE A O 1
ATOM 872 N N . HIS A 1 106 ? -12.510 7.120 -3.992 1.00 59.06 106 HIS A N 1
ATOM 873 C CA . HIS A 1 106 ? -12.392 8.560 -4.228 1.00 59.06 106 HIS A CA 1
ATOM 874 C C . HIS A 1 106 ? -11.237 8.932 -5.171 1.00 59.06 106 HIS A C 1
ATOM 876 O O . HIS A 1 106 ? -11.271 9.990 -5.791 1.00 59.06 106 HIS A O 1
ATOM 882 N N . HIS A 1 107 ? -10.271 8.033 -5.381 1.00 53.97 107 HIS A N 1
ATOM 883 C CA . HIS A 1 107 ? -9.161 8.224 -6.316 1.00 53.97 107 HIS A CA 1
ATOM 884 C C . HIS A 1 107 ? -9.505 7.744 -7.734 1.00 53.97 107 HIS A C 1
ATOM 886 O O . HIS A 1 107 ? -8.921 6.798 -8.261 1.00 53.97 107 HIS A O 1
ATOM 892 N N . ASN A 1 108 ? -10.494 8.383 -8.360 1.00 47.50 108 ASN A N 1
ATOM 893 C CA . ASN A 1 108 ? -10.719 8.244 -9.795 1.00 47.50 108 ASN A CA 1
ATOM 894 C C . ASN A 1 108 ? -10.826 9.640 -10.429 1.00 47.50 108 ASN A C 1
ATOM 896 O O . ASN A 1 108 ? -11.882 10.260 -10.294 1.00 47.50 108 ASN A O 1
ATOM 900 N N . PRO A 1 109 ? -9.796 10.116 -11.156 1.00 48.47 109 PRO A N 1
ATOM 901 C CA . PRO A 1 109 ? -9.844 11.415 -11.832 1.00 48.47 109 PRO A CA 1
ATOM 902 C C . PRO A 1 109 ? -10.933 11.489 -12.921 1.00 48.47 109 PRO A C 1
ATOM 904 O O . PRO A 1 109 ? -11.294 12.576 -13.352 1.00 48.47 109 PRO A O 1
ATOM 907 N N . ASN A 1 110 ? -11.506 10.347 -13.328 1.00 44.16 110 ASN A N 1
ATOM 908 C CA . ASN A 1 110 ? -12.568 10.235 -14.332 1.00 44.16 110 ASN A CA 1
ATOM 909 C C . ASN A 1 110 ? -13.946 9.867 -13.753 1.00 44.16 110 ASN A C 1
ATOM 911 O O . ASN A 1 110 ? -14.892 9.634 -14.514 1.00 44.16 110 ASN A O 1
ATOM 915 N N . ARG A 1 111 ? -14.118 9.788 -12.423 1.00 46.06 111 ARG A N 1
ATOM 916 C CA . ARG A 1 111 ? -15.464 9.635 -11.848 1.00 46.06 111 ARG A CA 1
ATOM 917 C C . ARG A 1 111 ? -16.182 10.977 -11.936 1.00 46.06 111 ARG A C 1
ATOM 919 O O . ARG A 1 111 ? -16.051 11.817 -11.055 1.00 46.06 111 ARG A O 1
ATOM 926 N N . ARG A 1 112 ? -16.997 11.150 -12.982 1.00 42.97 112 ARG A N 1
ATOM 927 C CA . ARG A 1 112 ? -18.036 12.186 -12.970 1.00 42.97 112 ARG A CA 1
ATOM 928 C C . ARG A 1 112 ? -18.888 11.982 -11.709 1.00 42.97 112 ARG A C 1
ATOM 930 O O . ARG A 1 112 ? -19.276 10.835 -11.442 1.00 42.97 112 ARG A O 1
ATOM 937 N N . PRO A 1 113 ? -19.175 13.038 -10.929 1.00 44.09 113 PRO A N 1
ATOM 938 C CA . PRO A 1 113 ? -20.085 12.921 -9.803 1.00 44.09 113 PRO A CA 1
ATOM 939 C C . PRO A 1 113 ? -21.401 12.345 -10.323 1.00 44.09 113 PRO A C 1
ATOM 941 O O . PRO A 1 113 ? -21.923 12.794 -11.346 1.00 44.09 113 PRO A O 1
ATOM 944 N N . ARG A 1 114 ? -21.927 11.309 -9.656 1.00 47.22 114 ARG A N 1
ATOM 945 C CA . ARG A 1 114 ? -23.292 10.860 -9.940 1.00 47.22 114 ARG A CA 1
ATOM 946 C C . ARG A 1 114 ? -24.186 12.068 -9.698 1.00 47.22 114 ARG A C 1
ATOM 948 O O . ARG A 1 114 ? -24.236 12.559 -8.571 1.00 47.22 114 ARG A O 1
ATOM 955 N N . ALA A 1 115 ? -24.833 12.554 -10.756 1.00 49.94 115 ALA A N 1
ATOM 956 C CA . ALA A 1 115 ? -25.825 13.607 -10.655 1.00 49.94 115 ALA A CA 1
ATOM 957 C C . ALA A 1 115 ? -26.790 13.222 -9.530 1.00 49.94 115 ALA A C 1
ATOM 959 O O . ALA A 1 115 ? -27.406 12.153 -9.572 1.00 49.94 115 ALA A O 1
ATOM 960 N N . ARG A 1 116 ? -26.858 14.057 -8.487 1.00 46.38 116 ARG A N 1
ATOM 961 C CA . ARG A 1 116 ? -27.908 13.944 -7.479 1.00 46.38 116 ARG A CA 1
ATOM 962 C C . ARG A 1 116 ? -29.217 14.030 -8.255 1.00 46.38 116 ARG A C 1
ATOM 964 O O . ARG A 1 116 ? -29.484 15.060 -8.870 1.00 46.38 116 ARG A O 1
ATOM 971 N N . ARG A 1 117 ? -30.005 12.950 -8.282 1.00 44.06 117 ARG A N 1
ATOM 972 C CA . ARG A 1 117 ? -31.408 13.063 -8.683 1.00 44.06 117 ARG A CA 1
ATOM 973 C C . ARG A 1 117 ? -32.005 14.094 -7.731 1.00 44.06 117 ARG A C 1
ATOM 975 O O . ARG A 1 117 ? -32.024 13.852 -6.526 1.00 44.06 117 ARG A O 1
ATOM 982 N N . ARG A 1 118 ? -32.389 15.260 -8.260 1.00 43.84 118 ARG A N 1
ATOM 983 C CA . ARG A 1 118 ? -33.283 16.165 -7.543 1.00 43.84 118 ARG A CA 1
ATOM 984 C C . ARG A 1 118 ? -34.502 15.323 -7.201 1.00 43.84 118 ARG A C 1
ATOM 986 O O . ARG A 1 118 ? -35.119 14.754 -8.097 1.00 43.84 118 ARG A O 1
ATOM 993 N N . VAL A 1 119 ? -34.754 15.164 -5.909 1.00 47.75 119 VAL A N 1
ATOM 994 C CA . VAL A 1 119 ? -36.061 14.735 -5.437 1.00 47.75 119 VAL A CA 1
ATOM 995 C C . VAL A 1 119 ? -36.971 15.881 -5.845 1.00 47.75 119 VAL A C 1
ATOM 997 O O . VAL A 1 119 ? -36.794 17.000 -5.367 1.00 47.75 119 VAL A O 1
ATOM 1000 N N . SER A 1 120 ? -37.786 15.640 -6.866 1.00 49.28 120 SER A N 1
ATOM 1001 C CA . SER A 1 120 ? -38.795 16.578 -7.326 1.00 49.28 120 SER A CA 1
ATOM 1002 C C . SER A 1 120 ? -39.675 16.926 -6.137 1.00 49.28 120 SER A C 1
ATOM 1004 O O . SER A 1 120 ? -40.104 16.036 -5.401 1.00 49.28 120 SER A O 1
ATOM 1006 N N . GLU A 1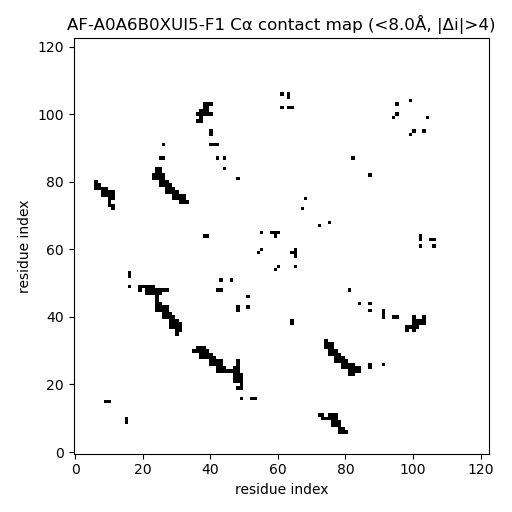 121 ? -39.891 18.218 -5.956 1.00 44.44 121 GLU A N 1
ATOM 1007 C CA . GLU A 1 121 ? -40.882 18.763 -5.048 1.00 44.44 121 GLU A CA 1
ATOM 1008 C C . GLU A 1 121 ? -42.235 18.104 -5.333 1.00 44.44 121 GLU A C 1
ATOM 1010 O O . GLU A 1 121 ? -42.628 17.921 -6.486 1.00 44.44 121 GLU A O 1
ATOM 1015 N N . ILE A 1 122 ? -42.878 17.687 -4.249 1.00 46.94 122 ILE A N 1
ATOM 1016 C CA . ILE A 1 122 ? -44.261 17.233 -4.187 1.00 46.94 122 ILE A CA 1
ATOM 1017 C C . ILE A 1 122 ? -45.142 18.484 -4.304 1.00 46.94 122 ILE A C 1
ATOM 1019 O O . ILE A 1 122 ? -44.958 19.396 -3.493 1.00 46.94 122 ILE A O 1
ATOM 1023 N N . PRO A 1 123 ? -46.096 18.539 -5.243 1.00 51.66 123 PRO A N 1
ATOM 1024 C CA . PRO A 1 123 ? -47.396 19.147 -5.009 1.00 51.66 123 PRO A CA 1
ATOM 1025 C C . PRO A 1 123 ? -48.383 18.090 -4.500 1.00 51.66 123 PRO A C 1
ATOM 1027 O O . PRO A 1 123 ? -48.462 17.002 -5.120 1.00 51.66 123 PRO A O 1
#

Foldseek 3Di:
DDDPDPFDKDALDPVVLVVFDQFFWAKKWKAFQVPGATADIDTGLPGGPSVVSVCVVVPDPLPSVNVVCVVRVRRMIMTIDGDDNVCRVVVRVVCCVVRVHPSVVVPDPPPDPDPPPPPDDDD

Secondary structure (DSSP, 8-state):
-----PPPPEESSTTHHHHS-TT--EEEEEEETTT--EEEEEEESSS-HHHHHHHHHHH-S-HHHHHHHHHHGGGEEEEEEE--GGGHHHHHHHHHHHH--HHHHH--TT---------PPP-

pLDDT: mean 83.73, std 19.17, range [32.19, 97.19]

Nearest PDB structures (foldseek):
  3bq2-assembly1_A  TM=4.827E-01  e=5.234E+00  Sulfolobus acidocaldarius
  4gok-assembly2_C  TM=6.201E-01  e=4.061E+00  Homo sapiens
  3gqq-assembly4_D  TM=4.532E-01  e=5.942E+00  Homo sapiens
  1j5y-assembly1_A  TM=2.715E-01  e=8.160E+00  Thermotoga maritima

Radius of gyration: 16.88 Å; Cα contacts (8 Å, |Δi|>4): 168; chains: 1; bounding box: 63×43×30 Å

Sequence (123 aa):
MNGSKNPKLMPWSARIFERIPPNDVGLYAFWSRANGKCVYVGKAADQPLRGRLQQHWNRSDNETLRLWIAAFGEDVDICFLSLPLHRIPKFERRLIRLWRPEANIHHNPNRRPRARRRVSEIP

Solvent-accessible surface area (backbone atoms only — not comparable to full-atom values): 7300 Å² total; per-residue (Å²): 137,91,74,93,67,72,64,65,74,37,66,63,49,82,72,52,55,80,74,41,59,80,78,39,28,19,40,37,34,36,27,35,61,86,77,70,43,47,38,33,70,51,74,18,83,91,47,27,39,40,61,54,49,49,40,48,70,78,59,37,88,51,58,60,50,38,53,47,45,71,75,40,42,90,43,28,26,32,30,60,46,78,43,63,70,90,49,38,70,62,50,52,56,49,48,46,67,73,57,59,20,62,38,52,73,72,66,44,100,80,65,72,76,79,76,76,75,74,79,73,80,84,131